Protein AF-A0A923ZB97-F1 (afdb_monomer_lite)

Radius of gyration: 18.35 Å; chains: 1; bounding box: 34×19×58 Å

Sequence (110 aa):
RQPLPADVQARLTNIVGIIAGVEAKVPAQARTATAAINAARRDAARSGDAEVERSRYEALFMPLSIEDRQLEVLSDDVVGRDGADAVLAQIADLRARLAALDKQRTALPE

Structure (mmCIF, N/CA/C/O backbone):
data_AF-A0A923ZB97-F1
#
_entry.id   AF-A0A923ZB97-F1
#
loop_
_atom_site.group_PDB
_atom_site.id
_atom_site.type_symbol
_atom_site.label_atom_id
_atom_site.label_alt_id
_atom_site.label_comp_id
_atom_site.label_asym_id
_atom_site.label_entity_id
_atom_site.label_seq_id
_atom_site.pdbx_PDB_ins_code
_atom_site.Cartn_x
_atom_site.Cartn_y
_atom_site.Cartn_z
_atom_site.occupancy
_atom_site.B_iso_or_equiv
_atom_site.auth_seq_id
_atom_site.auth_comp_id
_atom_site.auth_asym_id
_atom_site.auth_atom_id
_atom_site.pdbx_PDB_model_num
ATOM 1 N N . ARG A 1 1 ? -13.657 1.438 31.643 1.00 73.00 1 ARG A N 1
ATOM 2 C CA . ARG A 1 1 ? -12.626 1.553 30.587 1.00 73.00 1 ARG A CA 1
ATOM 3 C C . ARG A 1 1 ? -12.887 2.877 29.862 1.00 73.00 1 ARG A C 1
ATOM 5 O O . ARG A 1 1 ? -13.972 3.423 30.023 1.00 73.00 1 ARG A O 1
ATOM 12 N N . GLN A 1 2 ? -11.879 3.490 29.238 1.00 86.44 2 GLN A N 1
ATOM 13 C CA . GLN A 1 2 ? -12.075 4.761 28.524 1.00 86.44 2 GLN A CA 1
ATOM 14 C C . GLN A 1 2 ? -12.581 4.482 27.102 1.00 86.44 2 GLN A C 1
ATOM 16 O O . GLN A 1 2 ? -12.186 3.462 26.527 1.00 86.44 2 GLN A O 1
ATOM 21 N N . PRO A 1 3 ? -13.421 5.361 26.525 1.00 90.94 3 PRO A N 1
ATOM 22 C CA . PRO A 1 3 ? -13.815 5.240 25.129 1.00 90.94 3 PRO A CA 1
ATOM 23 C C . PRO A 1 3 ? -12.616 5.455 24.194 1.00 90.94 3 PRO A C 1
ATOM 25 O O . PRO A 1 3 ? -11.598 6.056 24.566 1.00 90.94 3 PRO A O 1
ATOM 28 N N . LEU A 1 4 ? -12.752 4.972 22.959 1.00 92.88 4 LEU A N 1
ATOM 29 C CA . LEU A 1 4 ? -11.805 5.258 21.882 1.00 92.88 4 LEU A CA 1
ATOM 30 C C . LEU A 1 4 ? -11.685 6.775 21.636 1.00 92.88 4 LEU A C 1
ATOM 32 O O . LEU A 1 4 ? -12.674 7.498 21.798 1.00 92.88 4 LEU A O 1
ATOM 36 N N . PRO A 1 5 ? -10.503 7.270 21.223 1.00 93.31 5 PRO A N 1
ATOM 37 C CA . PRO A 1 5 ? -10.372 8.628 20.708 1.00 93.31 5 PRO A CA 1
ATOM 38 C C . PRO A 1 5 ? -11.340 8.878 19.540 1.00 93.31 5 PRO A C 1
ATOM 40 O O . PRO A 1 5 ? -11.564 8.003 18.700 1.00 93.31 5 PRO A O 1
ATOM 43 N N . ALA A 1 6 ? -11.922 10.077 19.483 1.00 93.12 6 ALA A N 1
ATOM 44 C CA . ALA A 1 6 ? -12.953 10.422 18.500 1.00 93.12 6 ALA A CA 1
A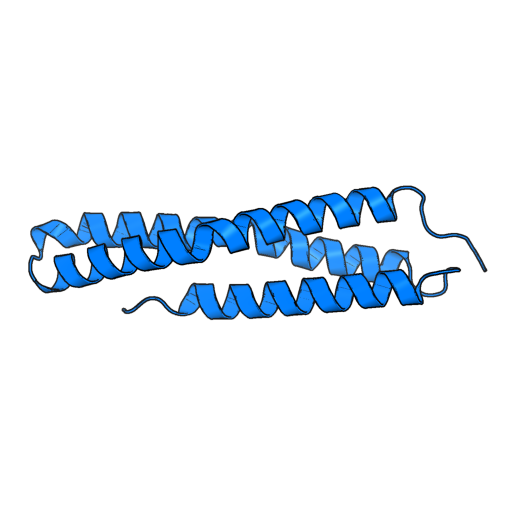TOM 45 C C . ALA A 1 6 ? -12.444 10.417 17.043 1.00 93.12 6 ALA A C 1
ATOM 47 O O . ALA A 1 6 ? -13.232 10.266 16.112 1.00 93.12 6 ALA A O 1
ATOM 48 N N . ASP A 1 7 ? -11.136 10.562 16.839 1.00 95.25 7 ASP A N 1
ATOM 49 C CA . ASP A 1 7 ? -10.479 10.639 15.536 1.00 95.25 7 ASP A CA 1
ATOM 50 C C . ASP A 1 7 ? -10.022 9.277 14.981 1.00 95.25 7 ASP A C 1
ATOM 52 O O . ASP A 1 7 ? -9.634 9.208 13.813 1.00 95.25 7 ASP A O 1
ATOM 56 N N . VAL A 1 8 ? -10.116 8.182 15.755 1.00 95.75 8 VAL A N 1
ATOM 57 C CA . VAL A 1 8 ? -9.677 6.833 15.328 1.00 95.75 8 VAL A CA 1
ATOM 58 C C . VAL A 1 8 ? -10.297 6.432 13.991 1.00 95.75 8 VAL A C 1
ATOM 60 O O . VAL A 1 8 ? -9.592 5.992 13.086 1.00 95.75 8 VAL A O 1
ATOM 63 N N . GLN A 1 9 ? -11.610 6.615 13.837 1.00 94.62 9 GLN A N 1
ATOM 64 C CA . GLN A 1 9 ? -12.314 6.216 12.614 1.00 94.62 9 GLN A 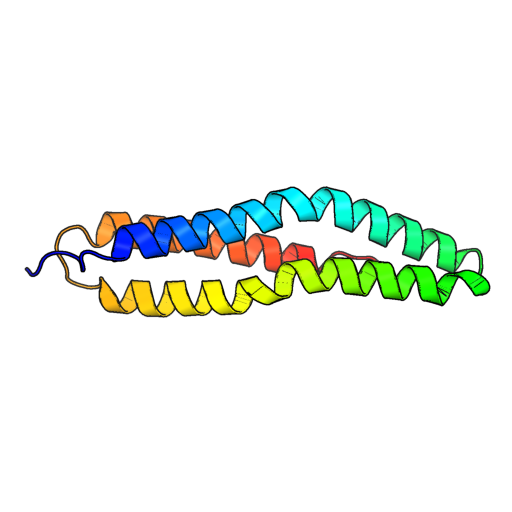CA 1
ATOM 65 C C . GLN A 1 9 ? -11.918 7.066 11.403 1.00 94.62 9 GLN A C 1
ATOM 67 O O . GLN A 1 9 ? -11.786 6.543 10.295 1.00 94.62 9 GLN A O 1
ATOM 72 N N . ALA A 1 10 ? -11.676 8.363 11.604 1.00 96.69 10 ALA A N 1
ATOM 73 C CA . ALA A 1 10 ? -11.215 9.247 10.538 1.00 96.69 10 ALA A CA 1
ATOM 74 C C . ALA A 1 10 ? -9.799 8.864 10.077 1.00 96.69 10 ALA A C 1
ATOM 76 O O . ALA A 1 10 ? -9.546 8.773 8.876 1.00 96.69 10 ALA A O 1
ATOM 77 N N . ARG A 1 11 ? -8.903 8.560 11.027 1.00 97.06 11 ARG A N 1
ATOM 78 C CA . ARG A 1 11 ? -7.544 8.071 10.753 1.00 97.06 11 ARG A CA 1
ATOM 79 C C . ARG A 1 11 ? -7.559 6.751 9.977 1.00 97.06 11 ARG A C 1
ATOM 81 O O . ARG A 1 11 ? -6.922 6.666 8.931 1.00 97.06 11 ARG A O 1
ATOM 88 N N . LEU A 1 12 ? -8.339 5.761 10.424 1.00 97.06 12 LEU A N 1
ATOM 89 C CA . LEU A 1 12 ? -8.495 4.481 9.717 1.00 97.06 12 LEU A CA 1
ATOM 90 C C . LEU A 1 12 ? -9.035 4.673 8.301 1.00 97.06 12 LEU A C 1
ATOM 92 O O . LEU A 1 12 ? -8.499 4.099 7.360 1.00 97.06 12 LEU A O 1
ATOM 96 N N . THR A 1 13 ? -10.059 5.512 8.134 1.00 97.75 13 THR A N 1
ATOM 97 C CA . THR A 1 13 ? -10.650 5.797 6.818 1.00 97.75 13 THR A CA 1
ATOM 98 C C . THR A 1 13 ? -9.620 6.397 5.859 1.00 97.75 13 THR A C 1
ATOM 100 O O . THR A 1 13 ? -9.562 6.003 4.694 1.00 97.75 13 THR A O 1
ATOM 103 N N . ASN A 1 14 ? -8.775 7.312 6.345 1.00 97.38 14 ASN A N 1
ATOM 104 C CA . ASN A 1 14 ? -7.697 7.889 5.547 1.00 97.38 14 ASN A CA 1
ATOM 105 C C . ASN A 1 14 ? -6.675 6.823 5.111 1.00 97.38 14 ASN A C 1
ATOM 107 O O . ASN A 1 14 ? -6.383 6.707 3.921 1.00 97.38 14 ASN A O 1
ATOM 111 N N . ILE A 1 15 ? -6.202 5.998 6.052 1.00 97.75 15 ILE A N 1
ATOM 112 C CA . ILE A 1 15 ? -5.242 4.915 5.781 1.00 97.75 15 ILE A CA 1
ATOM 113 C C . ILE A 1 15 ? -5.821 3.917 4.763 1.00 97.75 15 ILE A C 1
ATOM 115 O O . ILE A 1 15 ? -5.160 3.559 3.787 1.00 97.75 15 ILE A O 1
ATOM 119 N N . VAL A 1 16 ? -7.085 3.515 4.939 1.00 98.06 16 VAL A N 1
ATOM 120 C CA . VAL A 1 16 ? -7.814 2.641 4.003 1.00 98.06 16 VAL A CA 1
ATOM 121 C C . VAL A 1 16 ? -7.818 3.229 2.592 1.00 98.06 16 VAL A C 1
ATOM 123 O O . VAL A 1 16 ? -7.544 2.507 1.631 1.00 98.06 16 VAL A O 1
ATOM 126 N N . GLY A 1 17 ? -8.110 4.525 2.456 1.00 97.50 17 GLY A N 1
ATOM 127 C CA . GLY A 1 17 ? -8.142 5.211 1.165 1.00 97.50 17 GLY A CA 1
ATOM 128 C C . GLY A 1 17 ? -6.781 5.230 0.466 1.00 97.50 17 GLY A C 1
ATOM 129 O O . GLY A 1 17 ? -6.707 4.989 -0.740 1.00 97.50 17 GLY A O 1
ATOM 130 N N . ILE A 1 18 ? -5.702 5.455 1.219 1.00 97.38 18 ILE A N 1
ATOM 131 C CA . ILE A 1 18 ? -4.334 5.468 0.687 1.00 97.38 18 ILE A CA 1
ATOM 132 C C . ILE A 1 18 ? -3.930 4.071 0.205 1.00 97.38 18 ILE A C 1
ATOM 134 O O . ILE A 1 18 ? -3.513 3.926 -0.947 1.00 97.38 18 ILE A O 1
ATOM 138 N N . ILE A 1 19 ? -4.120 3.040 1.036 1.00 97.75 19 ILE A N 1
ATOM 139 C CA . ILE A 1 19 ? -3.790 1.650 0.683 1.00 97.75 19 ILE A CA 1
ATOM 140 C C . ILE A 1 19 ? -4.581 1.211 -0.554 1.00 97.75 19 ILE A C 1
ATOM 142 O O . ILE A 1 19 ? -3.988 0.741 -1.525 1.00 97.75 19 ILE A O 1
ATOM 146 N N . ALA A 1 20 ? -5.899 1.437 -0.572 1.00 97.75 20 ALA A N 1
ATOM 147 C CA . ALA A 1 20 ? -6.748 1.090 -1.713 1.00 97.75 20 ALA A CA 1
ATOM 148 C C . ALA A 1 20 ? -6.342 1.840 -2.996 1.00 97.75 20 ALA A C 1
ATOM 150 O O . ALA A 1 20 ? -6.362 1.275 -4.092 1.00 97.75 20 ALA A O 1
ATOM 151 N N . GLY A 1 21 ? -5.938 3.108 -2.874 1.00 97.25 21 GLY A N 1
ATOM 152 C CA . GLY A 1 21 ? -5.453 3.909 -3.996 1.00 97.25 21 GLY A CA 1
ATOM 153 C C . GLY A 1 21 ? -4.162 3.365 -4.614 1.00 97.25 21 GLY A C 1
ATOM 154 O O . GLY A 1 21 ? -3.994 3.439 -5.834 1.00 97.25 21 GLY A O 1
ATOM 155 N N . VAL A 1 22 ? -3.266 2.800 -3.800 1.00 96.75 22 VAL A N 1
ATOM 156 C CA . VAL A 1 22 ? -2.050 2.132 -4.284 1.00 96.75 22 VAL A CA 1
ATOM 157 C C . VAL A 1 22 ? -2.389 0.777 -4.903 1.00 96.75 22 VAL A C 1
ATOM 159 O O . VAL A 1 22 ? -2.012 0.534 -6.050 1.00 96.75 22 VAL A O 1
ATOM 162 N N . GLU A 1 23 ? -3.172 -0.061 -4.217 1.00 96.69 23 GLU A N 1
ATOM 163 C CA . GLU A 1 23 ? -3.625 -1.369 -4.723 1.00 96.69 23 GLU A CA 1
ATOM 164 C C . GLU A 1 23 ? -4.274 -1.270 -6.109 1.00 96.69 23 GLU A C 1
ATOM 166 O O . GLU A 1 23 ? -4.013 -2.100 -6.980 1.00 96.69 23 GLU A O 1
ATOM 171 N N . ALA A 1 24 ? -5.068 -0.225 -6.356 1.00 97.31 24 ALA A N 1
ATOM 172 C CA . ALA A 1 24 ? -5.712 -0.010 -7.648 1.00 97.31 24 ALA A CA 1
ATOM 173 C C . ALA A 1 24 ? -4.720 0.308 -8.788 1.00 97.31 24 ALA A C 1
ATOM 175 O O . ALA A 1 24 ? -4.987 -0.004 -9.950 1.00 97.31 24 ALA A O 1
ATOM 176 N N . LYS A 1 25 ? -3.578 0.938 -8.481 1.00 96.81 25 LYS A N 1
ATOM 177 C CA . LYS A 1 25 ? -2.593 1.403 -9.476 1.00 96.81 25 LYS A CA 1
ATOM 178 C C . LYS A 1 25 ? -1.507 0.371 -9.771 1.00 96.81 25 LYS A C 1
ATOM 180 O O . LYS A 1 25 ? -1.036 0.294 -10.910 1.00 96.81 25 LYS A O 1
ATOM 185 N N . VAL A 1 26 ? -1.128 -0.429 -8.774 1.00 96.06 26 VAL A N 1
ATOM 186 C CA . VAL A 1 26 ? -0.003 -1.374 -8.859 1.00 96.06 26 VAL A CA 1
ATOM 187 C C . VAL A 1 26 ? -0.101 -2.335 -10.058 1.00 96.06 26 VAL A C 1
ATOM 189 O O . VAL A 1 26 ? 0.872 -2.409 -10.810 1.00 96.06 26 VAL A O 1
ATOM 192 N N . PRO A 1 27 ? -1.238 -3.000 -10.360 1.00 95.00 27 PRO A N 1
ATOM 193 C CA . PRO A 1 27 ? -1.301 -3.962 -11.467 1.00 95.00 27 PRO A CA 1
ATOM 194 C C . PRO A 1 27 ? -1.082 -3.346 -12.854 1.00 95.00 27 PRO A C 1
ATOM 196 O O . PRO A 1 27 ? -0.569 -3.999 -13.766 1.00 95.00 27 PRO A O 1
ATOM 199 N N . ALA A 1 28 ? -1.521 -2.103 -13.060 1.00 95.69 28 ALA A N 1
ATOM 200 C CA . ALA A 1 28 ? -1.296 -1.398 -14.318 1.00 95.69 28 ALA A CA 1
ATOM 201 C C . ALA A 1 28 ? 0.169 -0.959 -14.429 1.00 95.69 28 ALA A C 1
ATOM 203 O O . ALA A 1 28 ? 0.817 -1.255 -15.432 1.00 95.69 28 ALA A O 1
ATOM 204 N N . GLN A 1 29 ? 0.711 -0.347 -13.374 1.00 96.62 29 GLN A N 1
ATOM 205 C CA . GLN A 1 29 ? 2.084 0.154 -13.377 1.00 96.62 29 GLN A CA 1
ATOM 206 C C . GLN A 1 29 ? 3.122 -0.979 -13.455 1.00 96.62 29 GLN A C 1
ATOM 208 O O . GLN A 1 29 ? 4.112 -0.844 -14.170 1.00 96.62 29 GLN A O 1
ATOM 213 N N . ALA A 1 30 ? 2.867 -2.130 -12.820 1.00 95.94 30 ALA A N 1
ATOM 214 C CA . ALA A 1 30 ? 3.719 -3.318 -12.923 1.00 95.94 30 ALA A CA 1
ATOM 215 C C . ALA A 1 30 ? 3.829 -3.830 -14.368 1.00 95.94 30 ALA A C 1
ATOM 217 O O . ALA A 1 30 ? 4.922 -4.162 -14.835 1.00 95.94 30 ALA A O 1
ATOM 218 N N . ARG A 1 31 ? 2.704 -3.872 -15.100 1.00 95.88 31 ARG A N 1
ATOM 219 C CA . ARG A 1 31 ? 2.679 -4.279 -16.515 1.00 95.88 31 ARG A CA 1
ATOM 220 C C . ARG A 1 31 ? 3.464 -3.304 -17.389 1.00 95.88 31 ARG A C 1
ATOM 222 O O . ARG A 1 31 ? 4.253 -3.755 -18.218 1.00 95.88 31 ARG A O 1
ATOM 229 N N . THR A 1 32 ? 3.294 -2.000 -17.174 1.00 96.31 32 THR A N 1
ATOM 230 C CA . THR A 1 32 ? 4.031 -0.955 -17.899 1.00 96.31 32 THR A CA 1
ATOM 231 C C . THR A 1 32 ? 5.537 -1.052 -17.651 1.00 96.31 32 THR A C 1
ATOM 233 O O . THR A 1 32 ? 6.303 -1.143 -18.610 1.00 96.31 32 THR A O 1
ATOM 236 N N . ALA A 1 33 ? 5.961 -1.135 -16.387 1.00 95.88 33 ALA A N 1
ATOM 237 C CA . ALA A 1 33 ? 7.371 -1.267 -16.024 1.00 95.88 33 ALA A CA 1
ATOM 238 C C . ALA A 1 33 ? 7.992 -2.547 -16.601 1.00 95.88 33 ALA A C 1
ATOM 240 O O . ALA A 1 33 ? 9.045 -2.504 -17.232 1.00 95.88 33 ALA A O 1
ATOM 241 N N . THR A 1 34 ? 7.297 -3.681 -16.488 1.00 96.12 34 THR A N 1
ATOM 242 C CA . THR A 1 34 ? 7.755 -4.959 -17.055 1.00 96.12 34 THR A CA 1
ATOM 243 C C . THR A 1 34 ? 7.911 -4.891 -18.578 1.00 96.12 34 THR A C 1
ATOM 245 O O . THR A 1 34 ? 8.879 -5.417 -19.132 1.00 96.12 34 THR A O 1
ATOM 248 N N . ALA A 1 35 ? 6.982 -4.239 -19.282 1.00 95.62 35 ALA A 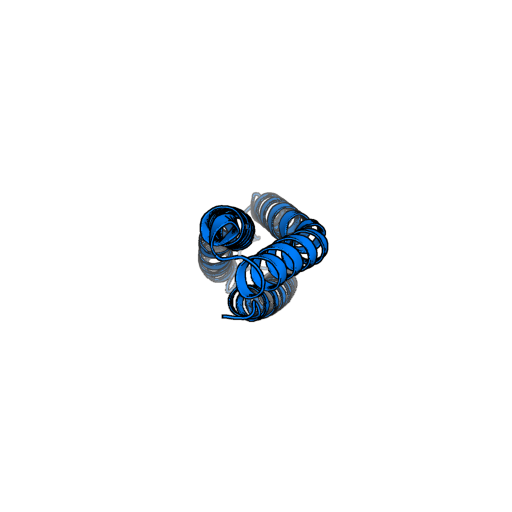N 1
ATOM 249 C CA . ALA A 1 35 ? 7.069 -4.066 -20.730 1.00 95.62 35 ALA A CA 1
ATOM 250 C C . ALA A 1 35 ? 8.270 -3.192 -21.133 1.00 95.62 35 ALA A C 1
ATOM 252 O O . ALA A 1 35 ? 8.978 -3.546 -22.080 1.00 95.62 35 ALA A O 1
ATOM 253 N N . ALA A 1 36 ? 8.528 -2.105 -20.398 1.00 94.81 36 ALA A N 1
ATOM 254 C CA . ALA A 1 36 ? 9.676 -1.229 -20.620 1.00 94.81 36 ALA A CA 1
ATOM 255 C C . ALA A 1 36 ? 11.008 -1.962 -20.380 1.00 94.81 36 ALA A C 1
ATOM 257 O O . ALA A 1 36 ? 11.880 -1.941 -21.248 1.00 94.81 36 ALA A O 1
ATOM 258 N N . ILE A 1 37 ? 11.124 -2.709 -19.275 1.00 93.25 37 ILE A N 1
ATOM 259 C CA . ILE A 1 37 ? 12.305 -3.531 -18.952 1.00 93.25 37 ILE A CA 1
ATOM 260 C C . ILE A 1 37 ? 12.576 -4.555 -20.064 1.00 93.25 37 ILE A C 1
ATOM 262 O O . ILE A 1 37 ? 13.692 -4.669 -20.571 1.00 93.25 37 ILE A O 1
ATOM 266 N N . ASN A 1 38 ? 11.544 -5.265 -20.524 1.00 94.75 38 ASN A N 1
ATOM 267 C CA . ASN A 1 38 ? 11.695 -6.235 -21.610 1.00 94.75 38 ASN A CA 1
ATOM 268 C C . ASN A 1 38 ? 12.053 -5.591 -22.960 1.00 94.75 38 ASN A C 1
ATOM 270 O O . ASN A 1 38 ? 12.700 -6.235 -23.788 1.00 94.75 38 ASN A O 1
ATOM 274 N N . ALA A 1 39 ? 11.631 -4.349 -23.214 1.00 93.31 39 ALA A N 1
ATOM 275 C CA . ALA A 1 39 ? 12.035 -3.605 -24.403 1.00 93.31 39 ALA A CA 1
ATOM 276 C C . ALA A 1 39 ? 13.511 -3.185 -24.330 1.00 93.31 39 ALA A C 1
ATOM 278 O O . ALA A 1 39 ? 14.232 -3.397 -25.302 1.00 93.31 39 ALA A O 1
ATOM 279 N N . ALA A 1 40 ? 13.971 -2.692 -23.176 1.00 93.19 40 ALA A N 1
ATOM 280 C CA . ALA A 1 40 ? 15.369 -2.326 -22.941 1.00 93.19 40 ALA A CA 1
ATOM 281 C C . ALA A 1 40 ? 16.337 -3.509 -23.097 1.00 93.19 40 ALA A C 1
ATOM 283 O O . ALA A 1 40 ? 17.427 -3.353 -23.638 1.00 93.19 40 ALA A O 1
ATOM 284 N N . ARG A 1 41 ? 15.916 -4.727 -22.726 1.00 92.00 41 ARG A N 1
ATOM 285 C CA . ARG A 1 41 ? 16.705 -5.953 -22.964 1.00 92.00 41 ARG A CA 1
ATOM 286 C C . ARG A 1 41 ? 16.972 -6.239 -24.447 1.00 92.00 41 ARG A C 1
ATOM 288 O O . ARG A 1 41 ? 17.932 -6.932 -24.765 1.00 92.00 41 ARG A O 1
ATOM 295 N N . ARG A 1 42 ? 16.111 -5.756 -25.349 1.00 92.06 42 ARG A N 1
ATOM 296 C CA . ARG A 1 42 ? 16.252 -5.933 -26.806 1.00 92.06 42 ARG A CA 1
ATOM 297 C C . ARG A 1 42 ? 16.942 -4.754 -27.488 1.00 92.06 42 ARG A C 1
ATOM 299 O O . ARG A 1 42 ? 17.427 -4.918 -28.602 1.00 92.06 42 ARG A O 1
ATOM 306 N N . ASP A 1 43 ? 16.956 -3.592 -26.844 1.00 92.75 43 ASP A N 1
ATOM 307 C CA . ASP A 1 43 ? 17.485 -2.349 -27.390 1.00 92.75 43 ASP A CA 1
ATOM 308 C C . ASP A 1 43 ? 18.054 -1.470 -26.267 1.00 92.75 43 ASP A C 1
ATOM 310 O O . ASP A 1 43 ? 17.312 -0.890 -25.467 1.00 92.75 43 ASP A O 1
ATOM 314 N N . ALA A 1 44 ? 19.383 -1.345 -26.236 1.00 87.00 44 ALA A N 1
ATOM 315 C CA . ALA A 1 44 ? 20.100 -0.594 -25.210 1.00 87.00 44 ALA A CA 1
ATOM 316 C C . ALA A 1 44 ? 19.739 0.902 -25.194 1.00 87.00 44 ALA A C 1
ATOM 318 O O . ALA A 1 44 ? 19.816 1.532 -24.139 1.00 87.00 44 ALA A O 1
ATOM 319 N N . ALA A 1 45 ? 19.279 1.470 -26.318 1.00 91.19 45 ALA A N 1
ATOM 320 C CA . ALA A 1 45 ? 18.832 2.863 -26.374 1.00 91.19 45 ALA A CA 1
ATOM 321 C C . ALA A 1 45 ? 17.606 3.125 -25.477 1.00 91.19 45 ALA A C 1
ATOM 323 O O . ALA A 1 45 ? 17.333 4.268 -25.117 1.00 91.19 45 ALA A O 1
ATOM 324 N N . ARG A 1 46 ? 16.889 2.067 -25.076 1.00 89.62 46 ARG A N 1
ATOM 325 C CA . ARG A 1 46 ? 15.674 2.132 -24.254 1.00 89.62 46 ARG A CA 1
ATOM 326 C C . ARG A 1 46 ? 15.912 1.879 -22.767 1.00 89.62 46 ARG A C 1
ATOM 328 O O . ARG A 1 46 ? 14.949 1.802 -22.007 1.00 89.62 46 ARG A O 1
ATOM 335 N N . SER A 1 47 ? 17.168 1.764 -22.327 1.00 89.00 47 SER A N 1
ATOM 336 C CA . SER A 1 47 ? 17.493 1.564 -20.906 1.00 89.00 47 SER A CA 1
ATOM 337 C C . SER A 1 47 ? 16.928 2.676 -20.013 1.00 89.00 47 SER A C 1
ATOM 339 O O . SER A 1 47 ? 16.458 2.390 -18.915 1.00 89.00 47 SER A O 1
ATOM 341 N N . GLY A 1 48 ? 16.911 3.925 -20.497 1.00 90.94 48 GLY A N 1
ATOM 342 C CA . GLY A 1 48 ? 16.341 5.055 -19.755 1.00 90.94 48 GLY A CA 1
ATOM 343 C C . GLY A 1 48 ? 14.830 4.936 -19.532 1.00 90.94 48 GLY A C 1
ATOM 344 O O . GLY A 1 48 ? 14.351 5.215 -18.437 1.00 90.94 48 GLY A O 1
ATOM 345 N N . ASP A 1 49 ? 14.077 4.448 -20.525 1.00 91.94 49 ASP A N 1
ATOM 346 C CA . ASP A 1 49 ? 12.629 4.222 -20.388 1.00 91.94 49 ASP A CA 1
ATOM 347 C C . ASP A 1 49 ? 12.329 3.197 -19.283 1.00 91.94 49 ASP A C 1
ATOM 349 O O . ASP A 1 49 ? 11.393 3.365 -18.500 1.00 91.94 49 ASP A O 1
ATOM 353 N N . ALA A 1 50 ? 13.129 2.127 -19.216 1.00 94.50 50 ALA A N 1
ATOM 354 C CA . ALA A 1 50 ? 12.977 1.086 -18.205 1.00 94.50 50 ALA A CA 1
ATOM 355 C C . ALA A 1 50 ? 13.236 1.617 -16.788 1.00 94.50 50 ALA A C 1
ATOM 357 O O . ALA A 1 50 ? 12.478 1.290 -15.875 1.00 94.50 50 ALA A O 1
ATOM 358 N N . GLU A 1 51 ? 14.256 2.460 -16.610 1.00 94.50 51 GLU A N 1
ATOM 359 C CA . GLU A 1 51 ? 14.549 3.101 -15.325 1.00 94.50 51 GLU A CA 1
ATOM 360 C C . GLU A 1 51 ? 13.419 4.047 -14.902 1.00 94.50 51 GLU A C 1
ATOM 362 O O . GLU A 1 51 ? 12.926 3.945 -13.780 1.00 94.50 51 GLU A O 1
ATOM 367 N N . VAL A 1 52 ? 12.921 4.887 -15.818 1.00 96.19 52 VAL A N 1
ATOM 368 C CA . VAL A 1 52 ? 11.800 5.801 -15.542 1.00 96.19 52 VAL A CA 1
ATOM 369 C C . VAL A 1 52 ? 10.555 5.038 -15.091 1.00 96.19 52 VAL A C 1
ATOM 371 O O . VAL A 1 52 ? 9.928 5.408 -14.095 1.00 96.19 52 VAL A O 1
ATOM 374 N N . GLU A 1 53 ? 10.180 3.969 -15.795 1.00 96.62 53 GLU A N 1
ATOM 375 C CA . GLU A 1 53 ? 8.989 3.198 -15.435 1.00 96.62 53 GLU A CA 1
ATOM 376 C C . GLU A 1 53 ? 9.173 2.377 -14.153 1.00 96.62 53 GLU A C 1
ATOM 378 O O . GLU A 1 53 ? 8.214 2.237 -13.386 1.00 96.62 53 GLU A O 1
ATOM 383 N N . ARG A 1 54 ? 10.394 1.901 -13.865 1.00 94.56 54 ARG A N 1
ATOM 384 C CA . ARG A 1 54 ? 10.740 1.282 -12.576 1.00 94.56 54 ARG A CA 1
ATOM 385 C C . ARG A 1 54 ? 10.614 2.294 -11.436 1.00 94.56 54 ARG A C 1
ATOM 387 O O . ARG A 1 54 ? 9.914 2.012 -10.468 1.00 94.56 54 ARG A O 1
ATOM 394 N N . SER A 1 55 ? 11.166 3.501 -11.577 1.00 95.81 55 SER A N 1
ATOM 395 C CA . SER A 1 55 ? 11.031 4.555 -10.562 1.00 95.81 55 SER A CA 1
ATOM 396 C C . SER A 1 55 ? 9.576 4.969 -10.341 1.00 95.81 55 SER A C 1
ATOM 398 O O . SER A 1 55 ? 9.156 5.155 -9.202 1.00 95.81 55 SER A O 1
ATOM 400 N N . ARG A 1 56 ? 8.767 5.076 -11.405 1.00 95.69 56 ARG A N 1
ATOM 401 C CA . ARG A 1 56 ? 7.322 5.356 -11.288 1.00 95.69 56 ARG A CA 1
ATOM 402 C C . ARG A 1 56 ? 6.579 4.253 -10.545 1.00 95.69 56 ARG A C 1
ATOM 404 O O . ARG A 1 56 ? 5.678 4.554 -9.767 1.00 95.69 56 ARG A O 1
ATOM 411 N N . TYR A 1 57 ? 6.950 2.995 -10.780 1.00 95.94 57 TYR A N 1
ATOM 412 C CA . TYR A 1 57 ? 6.410 1.860 -10.040 1.00 95.94 57 TYR A CA 1
ATOM 413 C C . TYR A 1 57 ? 6.782 1.924 -8.559 1.00 95.94 57 TYR A C 1
ATOM 415 O O . TYR A 1 57 ? 5.895 1.899 -7.712 1.00 95.94 57 TYR A O 1
ATOM 423 N N . GLU A 1 58 ? 8.066 2.079 -8.241 1.00 94.50 58 GLU A N 1
ATOM 424 C CA . GLU A 1 58 ? 8.564 2.156 -6.862 1.00 94.50 58 GLU A CA 1
ATOM 425 C C . GLU A 1 58 ? 7.973 3.346 -6.091 1.00 94.50 58 GLU A C 1
ATOM 427 O 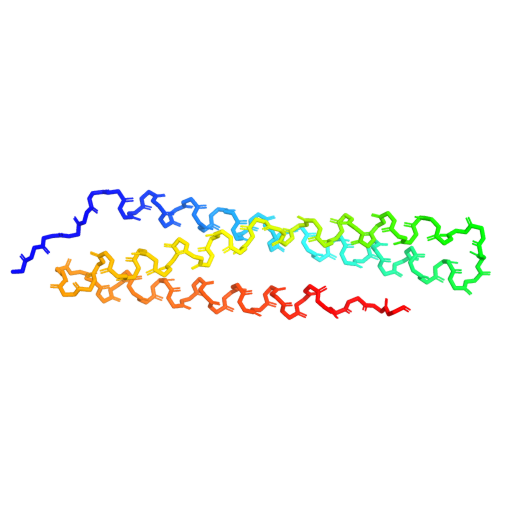O . GLU A 1 58 ? 7.616 3.216 -4.916 1.00 94.50 58 GLU A O 1
ATOM 432 N N . ALA A 1 59 ? 7.776 4.483 -6.764 1.00 95.31 59 ALA A N 1
ATOM 433 C CA . ALA A 1 59 ? 7.177 5.681 -6.184 1.00 95.31 59 ALA A CA 1
ATOM 434 C C . ALA A 1 59 ? 5.746 5.458 -5.659 1.00 95.31 59 ALA A C 1
ATOM 436 O O . ALA A 1 59 ? 5.335 6.139 -4.719 1.00 95.31 59 ALA A O 1
ATOM 437 N N . LEU A 1 60 ? 4.993 4.488 -6.202 1.00 96.00 60 LEU A N 1
ATOM 438 C CA . LEU A 1 60 ? 3.655 4.148 -5.695 1.00 96.00 60 LEU A CA 1
ATOM 439 C C . LEU A 1 60 ? 3.685 3.634 -4.251 1.00 96.00 60 LEU A C 1
ATOM 441 O O . LEU A 1 60 ? 2.703 3.793 -3.530 1.00 96.00 60 LEU A O 1
ATOM 445 N N . PHE A 1 61 ? 4.797 3.029 -3.828 1.00 95.12 61 PHE A N 1
ATOM 446 C CA . PHE A 1 61 ? 4.931 2.397 -2.516 1.00 95.12 61 PHE A CA 1
ATOM 447 C C . PHE A 1 61 ? 5.517 3.334 -1.456 1.00 95.12 61 PHE A C 1
ATOM 449 O O . PHE A 1 61 ? 5.393 3.051 -0.268 1.00 95.12 61 PHE A O 1
ATOM 456 N N . MET A 1 62 ? 6.125 4.459 -1.854 1.00 92.44 62 MET A N 1
ATOM 457 C CA . MET A 1 62 ? 6.707 5.439 -0.928 1.00 92.44 62 MET A CA 1
ATOM 458 C C . MET A 1 62 ? 5.776 5.887 0.213 1.00 92.44 62 MET A C 1
ATOM 460 O O . MET A 1 62 ? 6.251 5.927 1.347 1.00 92.44 62 MET A O 1
ATOM 464 N N . PRO A 1 63 ? 4.484 6.204 -0.014 1.00 92.69 63 PRO A N 1
ATOM 465 C CA . PRO A 1 63 ? 3.611 6.627 1.081 1.00 92.69 63 PRO A CA 1
ATOM 466 C C . PRO A 1 63 ? 3.296 5.503 2.084 1.00 92.69 63 PRO A C 1
ATOM 468 O O . PRO A 1 63 ? 2.954 5.793 3.224 1.00 92.69 63 PRO A O 1
ATOM 471 N N . LEU A 1 64 ? 3.440 4.226 1.711 1.00 92.94 64 LEU A N 1
ATOM 472 C CA . LEU A 1 64 ? 2.979 3.098 2.531 1.00 92.94 64 LEU A CA 1
ATOM 473 C C . LEU A 1 64 ? 3.766 2.909 3.838 1.00 92.94 64 LEU A C 1
ATOM 475 O O . LEU A 1 64 ? 3.219 2.383 4.804 1.00 92.94 64 LEU A O 1
ATOM 479 N N . SER A 1 65 ? 5.028 3.345 3.894 1.00 93.12 65 SER A N 1
ATOM 480 C CA . SER A 1 65 ? 5.838 3.274 5.121 1.00 93.12 65 SER A CA 1
ATOM 481 C C . SER A 1 65 ? 5.336 4.227 6.208 1.00 93.12 65 SER A C 1
ATOM 483 O O . SER A 1 65 ? 5.423 3.919 7.396 1.00 93.12 65 SER A O 1
ATOM 485 N N . ILE A 1 66 ? 4.774 5.369 5.802 1.00 94.94 66 ILE A N 1
ATOM 486 C CA . ILE A 1 66 ? 4.139 6.325 6.709 1.00 94.94 66 ILE A CA 1
ATOM 487 C C . ILE A 1 66 ? 2.875 5.694 7.294 1.00 94.94 66 ILE A C 1
ATOM 489 O O . ILE A 1 66 ? 2.669 5.757 8.505 1.00 94.94 66 ILE A O 1
ATOM 493 N N . GLU A 1 67 ? 2.071 5.037 6.458 1.00 96.00 67 GLU A N 1
ATOM 494 C CA . GLU A 1 67 ? 0.824 4.407 6.896 1.00 96.00 67 GLU A CA 1
ATOM 495 C C . GLU A 1 67 ? 1.059 3.221 7.845 1.00 96.00 67 GLU A C 1
ATOM 497 O O . GLU A 1 67 ? 0.349 3.106 8.844 1.00 96.00 67 GLU A O 1
ATOM 502 N N . ASP A 1 68 ? 2.084 2.384 7.622 1.00 96.31 68 ASP A N 1
ATOM 503 C CA . ASP A 1 68 ? 2.430 1.310 8.576 1.00 96.31 68 ASP A CA 1
ATOM 504 C C . ASP A 1 68 ? 2.795 1.884 9.953 1.00 96.31 68 ASP A C 1
ATOM 506 O O . ASP A 1 68 ? 2.319 1.406 10.986 1.00 96.31 68 ASP A O 1
ATOM 510 N N . ARG A 1 69 ? 3.566 2.982 9.982 1.00 96.12 69 ARG A N 1
ATOM 511 C CA . ARG A 1 69 ? 3.912 3.652 11.241 1.00 96.12 69 ARG A CA 1
ATOM 512 C C . ARG A 1 69 ? 2.694 4.286 11.914 1.00 96.12 69 ARG A C 1
ATOM 514 O O . ARG A 1 69 ? 2.590 4.246 13.139 1.00 96.12 69 ARG A O 1
ATOM 521 N N . GLN A 1 70 ? 1.769 4.861 11.146 1.00 96.31 70 GLN A N 1
ATOM 522 C CA . GLN A 1 70 ? 0.520 5.401 11.690 1.00 96.31 70 GLN A CA 1
ATOM 523 C C . GLN A 1 70 ? -0.368 4.304 12.287 1.00 96.31 70 GLN A C 1
ATOM 525 O O . GLN A 1 70 ? -0.969 4.525 13.337 1.00 96.31 70 GLN A O 1
ATOM 530 N N . LEU A 1 71 ? -0.421 3.121 11.669 1.00 97.19 71 LEU A N 1
ATOM 531 C CA . LEU A 1 71 ? -1.143 1.964 12.201 1.00 97.19 71 LEU A CA 1
ATOM 532 C C . LEU A 1 71 ? -0.540 1.450 13.512 1.00 97.19 71 LEU A C 1
ATOM 534 O O . LEU A 1 71 ? -1.288 1.050 14.402 1.00 97.19 71 LEU A O 1
ATOM 538 N N . GLU A 1 72 ? 0.786 1.484 13.658 1.00 96.69 72 GLU A N 1
ATOM 539 C CA . GLU A 1 72 ? 1.460 1.140 14.915 1.00 96.69 72 GLU A CA 1
ATOM 540 C C . GLU A 1 72 ? 1.084 2.114 16.040 1.00 96.69 72 GLU A C 1
ATOM 542 O O . GLU A 1 72 ? 0.622 1.685 17.094 1.00 96.69 72 GLU A O 1
ATOM 547 N N . VAL A 1 73 ? 1.174 3.424 15.784 1.00 95.94 73 VAL A N 1
ATOM 548 C CA . VAL A 1 73 ? 0.766 4.457 16.754 1.00 95.94 73 VAL A CA 1
ATOM 549 C C . VAL A 1 73 ? -0.714 4.322 17.114 1.00 95.94 73 VAL A C 1
ATOM 551 O O . VAL A 1 73 ? -1.083 4.406 18.282 1.00 95.94 73 VAL A O 1
ATOM 554 N N . LEU A 1 74 ? -1.574 4.070 16.124 1.00 96.12 74 LEU A N 1
ATOM 555 C CA . LEU A 1 74 ? -3.001 3.891 16.361 1.00 96.12 74 LEU A CA 1
ATOM 556 C C . LEU A 1 74 ? -3.289 2.637 17.192 1.00 96.12 74 LEU A C 1
ATOM 558 O O . LEU A 1 74 ? -4.193 2.661 18.022 1.00 96.12 74 LEU A O 1
ATOM 562 N N . SER A 1 75 ? -2.532 1.557 16.979 1.00 96.00 75 SER A N 1
ATOM 563 C CA . SER A 1 75 ? -2.626 0.342 17.788 1.00 96.00 75 SER A CA 1
ATOM 564 C C . SER A 1 75 ? -2.356 0.666 19.254 1.00 96.00 75 SER A C 1
ATOM 566 O O . SER A 1 75 ? -3.190 0.342 20.098 1.00 96.00 75 SER A O 1
ATOM 568 N N . ASP A 1 76 ? -1.254 1.363 19.545 1.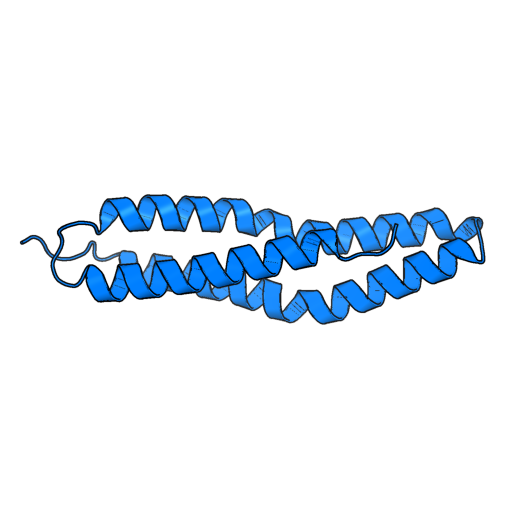00 95.75 76 ASP A N 1
ATOM 569 C CA . ASP A 1 76 ? -0.882 1.776 20.903 1.00 95.75 76 ASP A CA 1
ATOM 570 C C . ASP A 1 76 ? -1.942 2.688 21.541 1.00 95.75 76 ASP A C 1
ATOM 572 O O . ASP A 1 76 ? -2.313 2.498 22.702 1.00 95.75 76 ASP A O 1
ATOM 576 N N . ASP A 1 77 ? -2.495 3.629 20.769 1.00 93.31 77 ASP A N 1
ATOM 577 C CA . ASP A 1 77 ? -3.513 4.574 21.236 1.00 93.31 77 ASP A CA 1
ATOM 578 C C . ASP A 1 77 ? -4.798 3.875 21.714 1.00 93.31 77 ASP A C 1
ATOM 580 O O . ASP A 1 77 ? -5.472 4.381 22.622 1.00 93.31 77 ASP A O 1
ATOM 584 N N . VAL A 1 78 ? -5.168 2.735 21.113 1.00 95.31 78 VAL A N 1
ATOM 585 C CA . VAL A 1 78 ? -6.443 2.050 21.383 1.00 95.31 78 VAL A CA 1
ATOM 586 C C . VAL A 1 78 ? -6.347 0.896 22.380 1.00 95.31 78 VAL A C 1
ATOM 588 O O . VAL A 1 78 ? -7.389 0.472 22.885 1.00 95.31 78 VAL A O 1
ATOM 591 N N . VAL A 1 79 ? -5.150 0.392 22.707 1.00 93.94 79 VAL A N 1
ATOM 592 C CA . VAL A 1 79 ? -4.997 -0.741 23.640 1.00 93.94 79 VAL A CA 1
ATOM 593 C C . VAL A 1 79 ? -5.675 -0.451 24.986 1.00 93.94 79 VAL A C 1
ATOM 595 O O . VAL A 1 79 ? -5.507 0.604 25.594 1.00 93.94 79 VAL A O 1
ATOM 598 N N . GLY A 1 80 ? -6.463 -1.416 25.474 1.00 91.19 80 GLY A N 1
ATOM 599 C CA . GLY A 1 80 ? -7.134 -1.338 26.779 1.00 91.19 80 GLY A CA 1
ATOM 600 C C . GLY A 1 80 ? -8.386 -0.450 26.823 1.00 91.19 80 GLY A C 1
ATOM 601 O O . GLY A 1 80 ? -8.978 -0.290 27.897 1.00 91.19 80 GLY A O 1
ATOM 602 N N . ARG A 1 81 ? -8.817 0.104 25.682 1.00 93.75 81 ARG A N 1
ATOM 603 C CA . ARG A 1 81 ? -10.032 0.923 25.561 1.00 93.75 81 ARG A CA 1
ATOM 604 C C . ARG A 1 81 ? -11.271 0.103 25.202 1.00 93.75 81 ARG A C 1
ATOM 606 O O . ARG A 1 81 ? -11.185 -1.013 24.691 1.00 93.75 81 ARG A O 1
ATOM 613 N N . ASP A 1 82 ? -12.446 0.665 25.468 1.00 91.31 82 ASP A N 1
ATOM 614 C CA . ASP A 1 82 ? -13.713 0.034 25.088 1.00 91.31 82 ASP A CA 1
ATOM 615 C C . ASP A 1 82 ? -13.893 0.048 23.567 1.00 91.31 82 ASP A C 1
ATOM 617 O O . ASP A 1 82 ? -13.842 1.104 22.943 1.00 91.31 82 ASP A O 1
ATOM 621 N N . GLY A 1 83 ? -14.099 -1.130 22.970 1.00 88.88 83 GLY A N 1
ATOM 622 C CA . GLY A 1 83 ? -14.188 -1.296 21.514 1.00 88.88 83 GLY A CA 1
ATOM 623 C C . GLY A 1 83 ? -12.841 -1.461 20.799 1.00 88.88 83 GLY A C 1
ATOM 624 O O . GLY A 1 83 ? -12.822 -1.522 19.570 1.00 88.88 83 GLY A O 1
ATOM 625 N N . ALA A 1 84 ? -11.729 -1.569 21.539 1.00 93.88 84 ALA A N 1
ATOM 626 C CA . ALA A 1 84 ? -10.391 -1.744 20.971 1.00 93.88 84 ALA A CA 1
ATOM 627 C C . ALA A 1 84 ? -10.274 -2.974 20.060 1.00 93.88 84 ALA A C 1
ATOM 629 O O . ALA A 1 84 ? -9.657 -2.880 19.005 1.00 93.88 84 ALA A O 1
ATOM 630 N N . ASP A 1 85 ? -10.907 -4.094 20.415 1.00 94.88 85 ASP A N 1
ATOM 631 C CA . ASP A 1 85 ? -10.777 -5.360 19.680 1.00 94.88 85 ASP A CA 1
ATOM 632 C C . ASP A 1 85 ? -11.176 -5.228 18.202 1.00 94.88 85 ASP A C 1
ATOM 634 O O . ASP A 1 85 ? -10.479 -5.719 17.315 1.00 94.88 85 ASP A O 1
ATOM 638 N N . ALA A 1 86 ? -12.266 -4.505 17.920 1.00 94.38 86 ALA A N 1
ATOM 639 C CA . ALA A 1 86 ? -12.726 -4.275 16.552 1.00 94.38 86 ALA A CA 1
ATOM 640 C C . ALA A 1 86 ? -11.746 -3.400 15.756 1.00 94.38 86 ALA A C 1
ATOM 642 O O . ALA A 1 86 ? -11.521 -3.643 14.571 1.00 94.38 86 ALA A O 1
ATOM 643 N N . VAL A 1 87 ? -11.143 -2.399 16.403 1.00 96.25 87 VAL A N 1
ATOM 644 C CA . VAL A 1 87 ? -10.144 -1.525 15.776 1.00 96.25 87 VAL A CA 1
ATOM 645 C C . VAL A 1 87 ? -8.839 -2.278 15.528 1.00 96.25 87 VAL A C 1
ATOM 647 O O . VAL A 1 87 ? -8.297 -2.208 14.430 1.00 96.25 87 VAL A O 1
ATOM 650 N N . LEU A 1 88 ? -8.358 -3.045 16.506 1.00 97.12 88 LEU A N 1
ATOM 651 C CA . LEU A 1 88 ? -7.140 -3.846 16.380 1.00 97.12 88 LEU A CA 1
ATOM 652 C C . LEU A 1 88 ? -7.269 -4.902 15.274 1.00 97.12 88 LEU A C 1
ATOM 654 O O . LEU A 1 88 ? -6.312 -5.125 14.535 1.00 97.12 88 LEU A O 1
ATOM 658 N N . ALA A 1 89 ? -8.454 -5.497 15.096 1.00 96.75 89 ALA A N 1
ATOM 659 C CA . ALA A 1 89 ? -8.724 -6.399 13.978 1.00 96.75 89 ALA A CA 1
ATOM 660 C C . ALA A 1 89 ? -8.620 -5.691 12.613 1.00 96.75 89 ALA A C 1
ATOM 662 O O . ALA A 1 89 ? -8.012 -6.230 11.689 1.00 96.75 89 ALA A O 1
ATOM 663 N N . GLN A 1 90 ? -9.155 -4.469 12.490 1.00 97.12 90 GLN A N 1
ATOM 664 C CA . GLN A 1 90 ? -9.014 -3.665 11.267 1.00 97.12 90 GLN A CA 1
ATOM 665 C C . GLN A 1 90 ? -7.555 -3.273 11.009 1.00 97.12 90 GLN A C 1
ATOM 667 O O . GLN A 1 90 ? -7.084 -3.360 9.879 1.00 97.12 90 GLN A O 1
ATOM 672 N N . ILE A 1 91 ? -6.815 -2.891 12.053 1.00 97.75 91 ILE A N 1
ATOM 673 C CA . ILE A 1 91 ? -5.383 -2.588 11.947 1.00 97.75 91 ILE A CA 1
ATOM 674 C C . ILE A 1 91 ? -4.611 -3.817 11.453 1.00 97.75 91 ILE A C 1
ATOM 676 O O . ILE A 1 91 ? -3.781 -3.692 10.554 1.00 97.75 91 ILE A O 1
ATOM 680 N N . ALA A 1 92 ? -4.893 -5.005 11.992 1.00 97.56 92 ALA A N 1
ATOM 681 C CA . ALA A 1 92 ? -4.235 -6.240 11.572 1.00 97.56 92 ALA A CA 1
ATOM 682 C C . ALA A 1 92 ? -4.481 -6.561 10.084 1.00 97.56 92 ALA A C 1
ATOM 684 O O . ALA A 1 92 ? -3.537 -6.921 9.380 1.00 97.56 92 ALA A O 1
ATOM 685 N N . ASP A 1 93 ? -5.711 -6.373 9.593 1.00 98.00 93 ASP A N 1
ATOM 686 C CA . ASP A 1 93 ? -6.047 -6.522 8.169 1.00 98.00 93 ASP A CA 1
ATOM 687 C C . ASP A 1 93 ? -5.263 -5.535 7.288 1.00 98.00 93 ASP A C 1
ATOM 689 O O . ASP A 1 93 ? -4.625 -5.929 6.307 1.00 98.00 93 ASP A O 1
ATOM 693 N N . LEU A 1 94 ? -5.216 -4.258 7.679 1.00 98.00 94 LEU A N 1
ATOM 694 C CA . LEU A 1 94 ? -4.476 -3.234 6.937 1.00 98.00 94 LEU A CA 1
ATOM 695 C C . LEU A 1 94 ? -2.974 -3.533 6.892 1.00 98.00 94 LEU A C 1
ATOM 697 O O . LEU A 1 94 ? -2.357 -3.406 5.835 1.00 98.00 94 LEU A O 1
ATOM 701 N N . ARG A 1 95 ? -2.382 -4.011 7.992 1.00 97.75 95 ARG A N 1
ATOM 702 C CA . ARG A 1 95 ? -0.967 -4.417 8.016 1.00 97.75 95 ARG A CA 1
ATOM 703 C C . ARG A 1 95 ? -0.696 -5.644 7.145 1.00 97.75 95 ARG A C 1
ATOM 705 O O . ARG A 1 95 ? 0.342 -5.703 6.487 1.00 97.75 95 ARG A O 1
ATOM 712 N N . ALA A 1 96 ? -1.627 -6.596 7.072 1.00 97.56 96 ALA A N 1
ATOM 713 C CA . ALA A 1 96 ? -1.511 -7.728 6.154 1.00 97.56 96 ALA A CA 1
ATOM 714 C C . ALA A 1 96 ? -1.524 -7.273 4.682 1.00 97.56 96 ALA A C 1
ATOM 716 O O . ALA A 1 96 ? -0.723 -7.759 3.877 1.00 97.56 96 ALA A O 1
ATOM 717 N N . ARG A 1 97 ? -2.373 -6.297 4.338 1.00 97.38 97 ARG A N 1
ATOM 718 C CA . ARG A 1 97 ? -2.408 -5.678 3.001 1.00 97.38 97 ARG A CA 1
ATOM 719 C C . ARG A 1 97 ? -1.118 -4.926 2.678 1.00 97.38 97 ARG A C 1
ATOM 721 O O . ARG A 1 97 ? -0.562 -5.119 1.598 1.00 97.38 97 ARG A O 1
ATOM 728 N N . LEU A 1 98 ? -0.580 -4.153 3.624 1.00 96.50 98 LEU A N 1
ATOM 729 C CA . LEU A 1 98 ? 0.720 -3.485 3.473 1.00 96.50 98 LEU A CA 1
ATOM 730 C C . LEU A 1 98 ? 1.856 -4.487 3.230 1.00 96.50 98 LEU A C 1
ATOM 732 O O . LEU A 1 98 ? 2.647 -4.304 2.307 1.00 96.50 98 LEU A O 1
ATOM 736 N N . ALA A 1 99 ? 1.898 -5.589 3.983 1.00 94.81 99 ALA A N 1
ATOM 737 C CA . ALA A 1 99 ? 2.888 -6.645 3.777 1.00 94.81 99 ALA A CA 1
ATOM 738 C C . ALA A 1 99 ? 2.750 -7.329 2.402 1.00 94.81 99 ALA A C 1
ATOM 740 O O . ALA A 1 99 ? 3.747 -7.720 1.793 1.00 94.81 99 ALA A O 1
ATOM 741 N N . ALA A 1 100 ? 1.525 -7.479 1.887 1.00 94.50 100 ALA A N 1
ATOM 742 C CA . ALA A 1 100 ? 1.294 -7.994 0.539 1.00 94.50 100 ALA A CA 1
ATOM 743 C C . ALA A 1 100 ? 1.783 -7.018 -0.546 1.00 94.50 100 ALA A C 1
ATOM 745 O O . ALA A 1 100 ? 2.395 -7.456 -1.521 1.00 94.50 100 ALA A O 1
ATOM 746 N N . LEU A 1 101 ? 1.565 -5.712 -0.365 1.00 94.62 101 LEU A N 1
ATOM 747 C CA . LEU A 1 101 ? 2.072 -4.671 -1.264 1.00 94.62 101 LEU A CA 1
ATOM 748 C C . LEU A 1 101 ? 3.601 -4.587 -1.245 1.00 94.62 101 LEU A C 1
ATOM 750 O O . LEU A 1 101 ? 4.212 -4.453 -2.302 1.00 94.62 101 LEU A O 1
ATOM 754 N N . ASP A 1 102 ? 4.235 -4.736 -0.082 1.00 92.31 102 ASP A N 1
ATOM 755 C CA . ASP A 1 102 ? 5.697 -4.724 0.015 1.00 92.31 102 ASP A CA 1
ATOM 756 C C . ASP A 1 102 ? 6.341 -5.885 -0.762 1.00 92.31 102 ASP A C 1
ATOM 758 O O . ASP A 1 102 ? 7.330 -5.695 -1.467 1.00 92.31 102 ASP A O 1
ATOM 762 N N . LYS A 1 103 ? 5.722 -7.073 -0.753 1.00 91.00 103 LYS A N 1
ATOM 763 C CA . LYS A 1 103 ? 6.155 -8.190 -1.613 1.00 91.00 103 LYS A CA 1
ATOM 764 C C . LYS A 1 103 ? 6.021 -7.878 -3.105 1.00 91.00 103 LYS A C 1
ATOM 766 O O . LYS A 1 103 ? 6.808 -8.371 -3.904 1.00 91.00 103 LYS A O 1
ATOM 771 N N . GLN A 1 104 ? 5.021 -7.089 -3.501 1.00 91.19 104 GLN A N 1
ATOM 772 C CA . GLN A 1 104 ? 4.840 -6.687 -4.901 1.00 91.19 104 GLN A CA 1
ATOM 773 C C . GLN A 1 104 ? 5.867 -5.636 -5.328 1.00 91.19 104 GLN A C 1
ATOM 775 O O . GLN A 1 104 ? 6.289 -5.637 -6.486 1.00 91.19 104 GLN A O 1
ATOM 780 N N . ARG A 1 105 ? 6.313 -4.772 -4.408 1.00 88.31 105 ARG A N 1
ATOM 781 C CA . ARG A 1 105 ? 7.351 -3.762 -4.666 1.00 88.31 105 ARG A CA 1
ATOM 782 C C . ARG A 1 105 ? 8.623 -4.378 -5.252 1.00 88.31 105 ARG A C 1
ATOM 784 O O . ARG A 1 105 ? 9.210 -3.803 -6.159 1.00 88.31 105 ARG A O 1
ATOM 791 N N . THR A 1 106 ? 9.014 -5.560 -4.782 1.00 83.81 106 THR A N 1
ATOM 792 C CA . THR A 1 106 ? 10.252 -6.246 -5.189 1.00 83.81 106 THR A CA 1
ATOM 793 C C . THR A 1 106 ? 10.060 -7.271 -6.312 1.00 83.81 106 THR A C 1
ATOM 795 O O . THR A 1 106 ? 10.997 -7.982 -6.658 1.00 83.81 106 THR A O 1
ATOM 798 N N . ALA A 1 107 ? 8.865 -7.360 -6.904 1.00 87.25 107 ALA 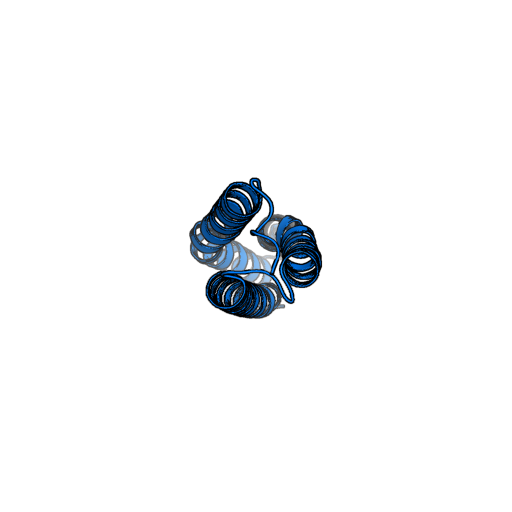A N 1
ATOM 799 C CA . ALA A 1 107 ? 8.527 -8.401 -7.876 1.00 87.25 107 ALA A CA 1
ATOM 800 C C . ALA A 1 107 ? 8.872 -8.056 -9.340 1.00 87.25 107 ALA A C 1
ATOM 802 O O . ALA A 1 107 ? 8.608 -8.868 -10.231 1.00 87.25 107 ALA A O 1
ATOM 803 N N . LEU A 1 108 ? 9.416 -6.865 -9.623 1.00 85.19 108 LEU A N 1
ATOM 804 C CA . LEU A 1 108 ? 9.812 -6.510 -10.988 1.00 85.19 108 LEU A CA 1
ATOM 805 C C . LEU A 1 108 ? 11.057 -7.304 -11.425 1.00 85.19 108 LEU A C 1
ATOM 807 O O . LEU A 1 108 ? 11.951 -7.532 -10.614 1.00 85.19 108 LEU A O 1
ATOM 811 N N . PRO A 1 109 ? 11.149 -7.699 -12.708 1.00 79.38 109 PRO A N 1
ATOM 812 C CA . PRO A 1 109 ? 12.347 -8.337 -13.238 1.00 79.38 109 PRO A CA 1
ATOM 813 C C . PRO A 1 109 ? 13.547 -7.378 -13.213 1.00 79.38 109 PRO A C 1
ATOM 815 O O . PRO A 1 109 ? 13.397 -6.186 -13.504 1.00 79.38 109 PRO A O 1
ATOM 818 N N . GLU A 1 110 ? 14.729 -7.921 -12.907 1.00 73.75 110 GLU A N 1
ATOM 819 C CA . GLU A 1 110 ? 16.009 -7.196 -12.981 1.00 73.75 110 GLU A CA 1
ATOM 820 C C . GLU A 1 110 ? 16.350 -6.738 -14.403 1.00 73.75 110 GLU A C 1
ATOM 822 O O . GLU A 1 110 ? 16.206 -7.539 -15.363 1.00 73.75 110 GLU A O 1
#

Secondary structure (DSSP, 8-state):
-PBPPTTHHHHHHHHHHHHHHHHHHHHHHHHHHHHHHHHHTT-GGGHHHHHHHHHHHHHTTTTHHHHHHHHHHHHHHHTTSBTHHHHHHHHHHHHHHHHHHHHHHT-S--

Foldseek 3Di:
DAAADPCLVVLLVVLVVLLVVLVVCLVVLLVLLQVLVVVCVVPVVSPVVNVVSLVVNLVSLVCLVVSLVSLVVSLVRLPPHDPSVVSVVSSVVSVVSNVVVVVSNPPHDD

pLDDT: mean 94.05, std 4.3, range [73.0, 98.06]